Protein AF-A0A9P5V8I4-F1 (afdb_monomer)

Secondary structure (DSSP, 8-state):
---------HHHHHHT-HHHHHHHGGGS-HHHHHHHHHH-HHHHHHHHHHHHTEEEE-SHHHHHHHHH-HHHHHHHHHTGGG--EEEE-TTHHHHHHHHHHHHHHHHHGGG--

Foldseek 3Di:
DDDPPPPCPPVNVQLVDLVSVLVCLVVDDLVVLVVQCVPDPSSVVSSVLVNQQEAAAPDVVVLCVQLQDLVSLVSCVVNVVSHNYYHHDPVVVVSVVSSVVSNVVVVVVVPPD

Organism: NCBI:txid64567

Structure (mmCIF, N/CA/C/O backbone):
data_AF-A0A9P5V8I4-F1
#
_entry.id   AF-A0A9P5V8I4-F1
#
loop_
_atom_site.group_PDB
_atom_site.id
_atom_site.type_symbol
_atom_site.label_atom_id
_atom_site.label_alt_id
_atom_site.label_comp_id
_atom_site.label_asym_id
_atom_site.label_entity_id
_atom_site.label_seq_id
_atom_site.pdbx_PDB_ins_code
_atom_site.Cartn_x
_atom_site.Cartn_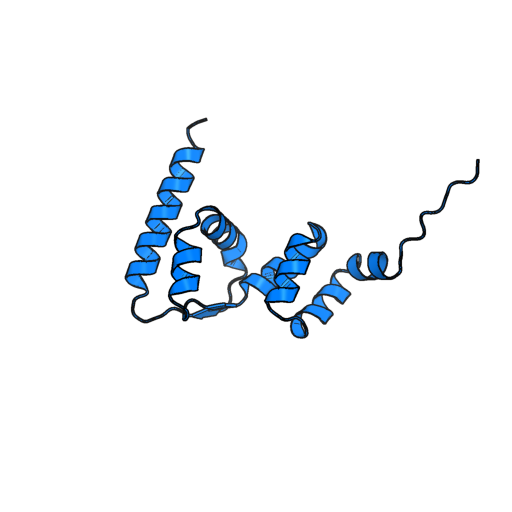y
_atom_site.Cartn_z
_atom_site.occupancy
_atom_site.B_iso_or_equiv
_atom_site.auth_seq_id
_atom_site.auth_comp_id
_atom_site.auth_asym_id
_atom_site.auth_atom_id
_atom_site.pdbx_PDB_model_num
ATOM 1 N N . ALA A 1 1 ? -20.962 19.927 38.642 1.00 43.62 1 ALA A N 1
ATOM 2 C CA . ALA A 1 1 ? -20.816 20.035 37.178 1.00 43.62 1 ALA A CA 1
ATOM 3 C C . ALA A 1 1 ? -21.116 18.666 36.584 1.00 43.62 1 ALA A C 1
ATOM 5 O O . ALA A 1 1 ? -20.492 17.713 37.040 1.00 43.62 1 ALA A O 1
ATOM 6 N N . PRO A 1 2 ? -22.101 18.516 35.686 1.00 44.03 2 PRO A N 1
ATOM 7 C CA . PRO A 1 2 ? -22.386 17.221 35.095 1.00 44.03 2 PRO A CA 1
ATOM 8 C C . PRO A 1 2 ? -21.287 16.905 34.077 1.00 44.03 2 PRO A C 1
ATOM 10 O O . PRO A 1 2 ? -21.014 17.686 33.168 1.00 44.03 2 PRO A O 1
ATOM 13 N N . THR A 1 3 ? -20.617 15.779 34.284 1.00 50.34 3 THR A N 1
ATOM 14 C CA . THR A 1 3 ? -19.679 15.166 33.350 1.00 50.34 3 THR A CA 1
ATOM 15 C C . THR A 1 3 ? -20.433 14.826 32.071 1.00 50.34 3 THR A C 1
ATOM 17 O O . THR A 1 3 ? -21.274 13.930 32.057 1.00 50.34 3 THR A O 1
ATOM 20 N N . ALA A 1 4 ? -20.159 15.571 31.000 1.00 50.28 4 ALA A N 1
ATOM 21 C CA . ALA A 1 4 ? -20.640 15.249 29.668 1.00 50.28 4 ALA A CA 1
ATOM 22 C C . ALA A 1 4 ? -20.085 13.871 29.284 1.00 50.28 4 ALA A C 1
ATOM 24 O O . ALA A 1 4 ? -18.918 13.729 28.924 1.00 50.28 4 ALA A O 1
ATOM 25 N N . THR A 1 5 ? -20.912 12.838 29.412 1.00 52.06 5 THR A N 1
ATOM 26 C CA . THR A 1 5 ? -20.678 11.542 28.790 1.00 52.06 5 THR A CA 1
ATOM 27 C C . THR A 1 5 ? -20.637 11.790 27.290 1.00 52.06 5 THR A C 1
ATOM 29 O O . THR A 1 5 ? -21.670 11.987 26.655 1.00 52.06 5 THR A O 1
ATOM 32 N N . ALA A 1 6 ? -19.430 11.864 26.727 1.00 57.81 6 ALA A N 1
ATOM 33 C CA . ALA A 1 6 ? -19.237 11.949 25.291 1.00 57.81 6 ALA A CA 1
ATOM 34 C C . ALA A 1 6 ? -19.965 10.756 24.660 1.00 57.81 6 ALA A C 1
ATOM 36 O O . ALA A 1 6 ? -19.521 9.612 24.783 1.00 57.81 6 ALA A O 1
ATOM 37 N N . MET A 1 7 ? -21.132 11.005 24.059 1.00 50.91 7 MET A N 1
ATOM 38 C CA . MET A 1 7 ? -21.852 10.001 23.290 1.00 50.91 7 MET A CA 1
ATOM 39 C C . MET A 1 7 ? -20.940 9.599 22.136 1.00 50.91 7 MET A C 1
ATOM 41 O O . MET A 1 7 ? -20.830 10.301 21.134 1.00 50.91 7 MET A O 1
ATOM 45 N N . THR A 1 8 ? -20.244 8.477 22.300 1.00 62.03 8 THR A N 1
ATOM 46 C CA . THR A 1 8 ? -19.535 7.828 21.205 1.00 62.03 8 THR A CA 1
ATOM 47 C C . THR A 1 8 ? -20.586 7.457 20.173 1.00 62.03 8 THR A C 1
ATOM 49 O O . THR A 1 8 ? -21.496 6.673 20.447 1.00 62.03 8 THR A O 1
ATOM 52 N N . THR A 1 9 ? -20.512 8.091 19.005 1.00 79.44 9 THR A N 1
ATOM 53 C CA . THR A 1 9 ? -21.434 7.828 17.902 1.00 79.44 9 THR A CA 1
ATOM 54 C C . THR A 1 9 ? -21.359 6.347 17.522 1.00 79.44 9 THR A C 1
ATOM 56 O O . THR A 1 9 ? -20.324 5.701 17.698 1.00 79.44 9 THR A O 1
ATOM 59 N N . ALA A 1 10 ? -22.451 5.776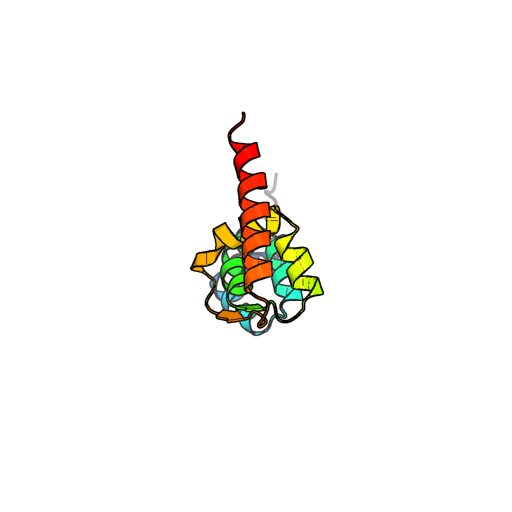 17.006 1.00 79.19 10 ALA A N 1
ATOM 60 C CA . ALA A 1 10 ? -22.475 4.366 16.603 1.00 79.19 10 ALA A CA 1
ATOM 61 C C . ALA A 1 10 ? -21.337 4.028 15.617 1.00 79.19 10 ALA A C 1
ATOM 63 O O . ALA A 1 10 ? -20.727 2.967 15.723 1.00 79.19 10 ALA A O 1
ATOM 64 N N . CYS A 1 11 ? -20.979 4.973 14.741 1.00 78.94 11 CYS A N 1
ATOM 65 C CA . CYS A 1 11 ? -19.833 4.860 13.841 1.00 78.94 11 CYS A CA 1
ATOM 66 C C . CYS A 1 11 ? -18.502 4.733 14.596 1.00 78.94 11 CYS A C 1
ATOM 68 O O . CYS A 1 11 ? -17.689 3.877 14.262 1.00 78.94 11 CYS A O 1
ATOM 70 N N . ALA A 1 12 ? -18.286 5.533 15.646 1.00 80.38 12 ALA A N 1
ATOM 71 C CA . ALA A 1 12 ? -17.077 5.439 16.462 1.00 80.38 12 ALA A CA 1
ATOM 72 C C . ALA A 1 12 ? -16.960 4.068 17.149 1.00 80.38 12 ALA A C 1
ATOM 74 O O . ALA A 1 12 ? -15.869 3.511 17.225 1.00 80.38 12 ALA A O 1
ATOM 75 N N . ARG A 1 13 ? -18.086 3.488 17.592 1.00 83.06 13 ARG A N 1
ATOM 76 C CA . ARG A 1 13 ? -18.108 2.120 18.134 1.00 83.06 13 ARG A CA 1
ATOM 77 C C . ARG A 1 13 ? -17.854 1.057 17.065 1.00 83.06 13 ARG A C 1
ATOM 79 O O . ARG A 1 13 ? -17.117 0.116 17.334 1.00 83.06 13 ARG A O 1
ATOM 86 N N . PHE A 1 14 ? -18.409 1.211 15.864 1.00 83.25 14 PHE A N 1
ATOM 87 C CA . PHE A 1 14 ? -18.167 0.286 14.754 1.00 83.25 14 PHE A CA 1
ATOM 88 C C . PHE A 1 14 ? -16.673 0.196 14.413 1.00 83.25 14 PHE A C 1
ATOM 90 O O . PHE A 1 14 ? -16.108 -0.891 14.423 1.00 83.25 14 PHE A O 1
ATOM 97 N N . PHE A 1 15 ? -16.008 1.339 14.216 1.00 82.69 15 PHE A N 1
ATOM 98 C CA . PHE A 1 15 ? -14.576 1.378 13.892 1.00 82.69 15 PHE A CA 1
ATOM 99 C C . PHE A 1 15 ? -13.655 1.048 15.074 1.00 82.69 15 PHE A C 1
ATOM 101 O O . PHE A 1 15 ? -12.462 0.841 14.874 1.00 82.69 15 PHE A O 1
ATOM 108 N N . SER A 1 16 ? -14.191 0.980 16.297 1.00 83.25 16 SER A N 1
ATOM 109 C CA . SER A 1 16 ? -13.442 0.499 17.464 1.00 83.25 16 SER A CA 1
ATOM 110 C C . SER A 1 16 ? -13.342 -1.029 17.539 1.00 83.25 16 SER A C 1
ATOM 112 O O . SER A 1 16 ? -12.538 -1.537 18.314 1.00 83.25 16 SER A O 1
ATOM 114 N N . LEU A 1 17 ? -14.141 -1.753 16.744 1.00 87.44 17 LEU A N 1
ATOM 115 C CA . LEU A 1 17 ? -14.159 -3.213 16.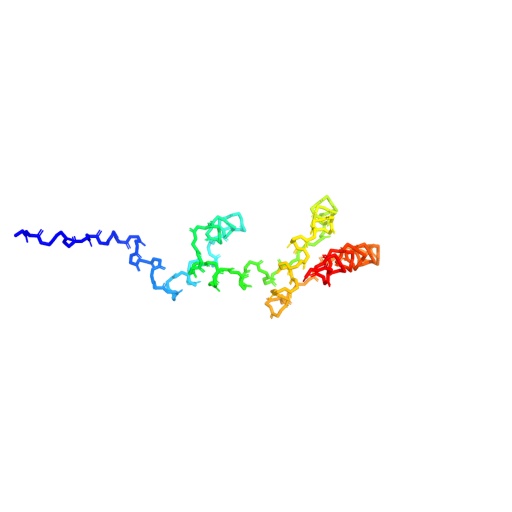695 1.00 87.44 17 LEU A CA 1
ATOM 116 C C . LEU A 1 17 ? -13.438 -3.700 15.427 1.00 87.44 17 LEU A C 1
ATOM 118 O O . LEU A 1 17 ? -14.025 -3.656 14.340 1.00 87.44 17 LEU A O 1
ATOM 122 N N . PRO A 1 18 ? -12.176 -4.154 15.528 1.00 81.44 18 PRO A N 1
ATOM 123 C CA . PRO A 1 18 ? -11.379 -4.536 14.366 1.00 81.44 18 PRO A CA 1
ATOM 124 C C . PRO A 1 18 ? -12.010 -5.673 13.557 1.00 81.44 18 PRO A C 1
ATOM 126 O O . PRO A 1 18 ? -11.916 -5.673 12.333 1.00 81.44 18 PRO A O 1
ATOM 129 N N . GLU A 1 19 ? -12.715 -6.599 14.203 1.00 86.44 19 GLU A N 1
ATOM 130 C CA . GLU A 1 19 ? -13.367 -7.739 13.554 1.00 86.44 19 GLU A CA 1
ATOM 131 C C . GLU A 1 19 ? -14.466 -7.290 12.586 1.00 86.44 19 GLU A C 1
ATOM 133 O O . GLU A 1 19 ? -14.589 -7.822 11.482 1.00 86.44 19 GLU A O 1
ATOM 138 N N . LEU A 1 20 ? -15.241 -6.268 12.963 1.00 86.62 20 LEU A N 1
ATOM 139 C CA . LEU A 1 20 ? -16.272 -5.704 12.090 1.00 86.62 20 LEU A CA 1
ATOM 140 C C . LEU A 1 20 ? -15.658 -4.989 10.888 1.00 86.62 20 LEU A C 1
ATOM 142 O O . LEU A 1 20 ? -16.175 -5.104 9.777 1.00 86.62 20 LEU A O 1
ATOM 146 N N . VAL A 1 21 ? -14.544 -4.287 11.103 1.00 85.69 21 VAL A N 1
ATOM 147 C CA . VAL A 1 21 ? -13.798 -3.642 10.019 1.00 85.69 21 VAL A CA 1
ATOM 148 C C . VAL A 1 21 ? -13.273 -4.696 9.048 1.00 85.69 21 VAL A C 1
ATOM 150 O O . VAL A 1 21 ? -13.475 -4.540 7.848 1.00 85.69 21 VAL A O 1
ATOM 153 N N . VAL A 1 22 ? -12.700 -5.798 9.547 1.00 86.50 22 VAL A N 1
ATOM 154 C CA . VAL A 1 22 ? -12.208 -6.917 8.723 1.00 86.50 22 VAL A CA 1
ATOM 155 C C . VAL A 1 22 ? -13.314 -7.511 7.852 1.00 86.50 22 VAL A C 1
ATOM 157 O O . VAL A 1 22 ? -13.094 -7.743 6.665 1.00 86.50 22 VAL A O 1
ATOM 160 N N . HIS A 1 23 ? -14.518 -7.703 8.396 1.00 89.31 23 HIS A N 1
ATOM 161 C CA . HIS A 1 23 ? -15.659 -8.200 7.620 1.00 89.31 23 HIS A CA 1
ATOM 162 C C . HIS A 1 23 ? -16.117 -7.249 6.509 1.00 89.31 23 HIS A C 1
ATOM 164 O O . HIS A 1 23 ? -16.746 -7.696 5.551 1.00 89.31 23 HIS A O 1
ATOM 170 N N . LEU A 1 24 ? -15.805 -5.959 6.621 1.00 89.56 24 LEU A N 1
ATOM 171 C CA . LEU A 1 24 ? -16.164 -4.952 5.631 1.00 89.56 24 LEU A CA 1
ATOM 172 C C . LEU A 1 24 ? -15.142 -4.879 4.481 1.00 89.56 24 LEU A C 1
ATOM 174 O O . LEU A 1 24 ? -15.518 -4.523 3.367 1.00 89.56 24 LEU A O 1
ATOM 178 N N . LEU A 1 25 ? -13.885 -5.281 4.714 1.00 87.62 25 LEU A N 1
ATOM 179 C CA . LEU A 1 25 ? -12.787 -5.174 3.739 1.00 87.62 25 LEU A CA 1
ATOM 180 C C . LEU A 1 25 ? -13.071 -5.818 2.368 1.00 87.62 25 LEU A C 1
ATOM 182 O O . LEU A 1 25 ? -12.759 -5.174 1.369 1.00 87.62 25 LEU A O 1
ATOM 186 N N . PRO A 1 26 ? -13.688 -7.015 2.260 1.00 87.88 26 PRO A N 1
ATOM 187 C CA . PRO A 1 26 ? -13.962 -7.636 0.959 1.00 87.88 26 PRO A CA 1
ATOM 188 C C . PRO A 1 26 ? -14.947 -6.852 0.083 1.00 87.88 26 PRO A C 1
ATOM 190 O O . PRO A 1 26 ? -15.019 -7.085 -1.120 1.00 87.88 26 PRO A O 1
ATOM 193 N N . PHE A 1 27 ? -15.730 -5.953 0.684 1.00 90.06 27 PHE A N 1
ATOM 194 C CA . PHE A 1 27 ? -16.735 -5.149 -0.010 1.00 90.06 27 PHE A CA 1
ATOM 195 C C . PHE A 1 27 ? -16.217 -3.764 -0.406 1.00 90.06 27 PHE A C 1
ATOM 197 O O . PHE A 1 27 ? -16.940 -3.005 -1.050 1.00 90.06 27 PHE A O 1
ATOM 204 N N . LEU A 1 28 ? -14.991 -3.419 -0.012 1.00 88.81 28 LEU A N 1
ATOM 205 C CA . LEU A 1 28 ? -14.393 -2.126 -0.301 1.00 88.81 28 LEU A CA 1
ATOM 206 C C . LEU A 1 28 ? -13.604 -2.160 -1.599 1.00 88.81 28 LEU A C 1
ATOM 208 O O . LEU A 1 28 ? -12.868 -3.106 -1.887 1.00 88.81 28 LEU A O 1
ATOM 212 N N . SER A 1 29 ? -13.696 -1.069 -2.355 1.00 88.69 29 SER A N 1
ATOM 213 C CA . SER A 1 29 ? -12.754 -0.851 -3.441 1.00 88.69 29 SER A CA 1
ATOM 214 C C . SER A 1 29 ? -11.361 -0.549 -2.881 1.00 88.69 29 SER A C 1
ATOM 216 O O . SER A 1 29 ? -11.201 -0.114 -1.736 1.00 88.69 29 SER A O 1
ATOM 218 N N . LYS A 1 30 ? -10.333 -0.705 -3.721 1.00 84.38 30 LYS A N 1
ATOM 219 C CA . LYS A 1 30 ? -8.981 -0.242 -3.389 1.00 84.38 30 LYS A CA 1
ATOM 220 C C . LYS A 1 30 ? -8.993 1.243 -2.973 1.00 84.38 30 LYS A C 1
ATOM 222 O O . LYS A 1 30 ? -8.423 1.617 -1.953 1.00 84.38 30 LYS A O 1
ATOM 227 N N . HIS A 1 31 ? -9.705 2.089 -3.705 1.00 85.88 31 HIS A N 1
ATOM 228 C CA . HIS A 1 31 ? -9.784 3.504 -3.363 1.00 85.88 31 HIS A CA 1
ATOM 229 C C . HIS A 1 31 ? -10.353 3.732 -1.948 1.00 85.88 31 HIS A C 1
ATOM 231 O O . HIS A 1 31 ? -9.780 4.496 -1.175 1.00 85.88 31 HIS A O 1
ATOM 237 N N . ASP A 1 32 ? -11.413 3.018 -1.566 1.00 88.94 32 ASP A N 1
ATOM 238 C CA . ASP A 1 32 ? -12.021 3.160 -0.235 1.00 88.94 32 ASP A CA 1
ATOM 239 C C . ASP A 1 32 ? -11.107 2.642 0.885 1.00 88.94 32 ASP A C 1
ATOM 241 O O . ASP A 1 32 ? -11.008 3.263 1.945 1.00 88.94 32 ASP A O 1
ATOM 245 N N . LEU A 1 33 ? -10.384 1.543 0.640 1.00 88.25 33 LEU A N 1
ATOM 246 C CA . LEU A 1 33 ? -9.361 1.034 1.561 1.00 88.25 33 LEU A CA 1
ATOM 247 C C . LEU A 1 33 ? -8.256 2.064 1.804 1.00 88.25 33 LEU A C 1
ATOM 249 O O . LEU A 1 33 ? -7.830 2.246 2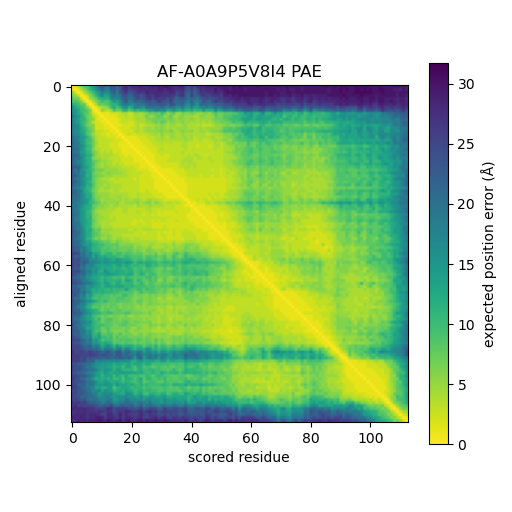.944 1.00 88.25 33 LEU A O 1
ATOM 253 N N . LEU A 1 34 ? -7.823 2.768 0.756 1.00 87.31 34 LEU A N 1
ATOM 254 C CA . LEU A 1 34 ? -6.828 3.830 0.874 1.00 87.31 34 LEU A CA 1
ATOM 255 C C . LEU A 1 34 ? -7.341 5.002 1.721 1.00 87.31 34 LEU A C 1
ATOM 257 O O . LEU A 1 34 ? -6.612 5.503 2.575 1.00 87.31 34 LEU A O 1
ATOM 261 N N . HIS A 1 35 ? -8.608 5.395 1.577 1.00 89.31 35 HIS A N 1
ATOM 262 C CA . HIS A 1 35 ? -9.201 6.409 2.461 1.00 89.31 35 HIS A CA 1
ATOM 263 C C . HIS A 1 35 ? -9.248 5.948 3.921 1.00 89.31 35 HIS A C 1
ATOM 265 O O . HIS A 1 35 ? -8.891 6.711 4.823 1.00 89.31 35 HIS A O 1
ATOM 271 N N . LEU A 1 36 ? -9.610 4.689 4.178 1.00 87.62 36 LEU A N 1
ATOM 272 C CA . LEU A 1 36 ? -9.631 4.143 5.541 1.00 87.62 36 LEU A CA 1
ATOM 273 C C . LEU A 1 36 ? -8.236 4.066 6.168 1.00 87.62 36 LEU A C 1
ATOM 275 O O . LEU A 1 36 ? -8.078 4.416 7.340 1.00 87.62 36 LEU A O 1
ATOM 279 N N . LEU A 1 37 ? -7.223 3.686 5.385 1.00 87.25 37 LEU A N 1
ATOM 280 C CA . LEU A 1 37 ? -5.816 3.704 5.794 1.00 87.25 37 LEU A CA 1
ATOM 281 C C . LEU A 1 37 ? -5.366 5.085 6.282 1.00 87.25 37 LEU A C 1
ATOM 283 O O . LEU A 1 37 ? -4.599 5.182 7.240 1.00 87.25 37 LEU A O 1
ATOM 287 N N . LEU A 1 38 ? -5.842 6.143 5.623 1.00 86.88 38 LEU A N 1
ATOM 288 C CA . LEU A 1 38 ? -5.486 7.529 5.922 1.00 86.88 38 LEU A CA 1
ATOM 289 C C . LEU A 1 38 ? -6.332 8.146 7.047 1.00 86.88 38 LEU A C 1
ATOM 291 O O . LEU A 1 38 ? -5.990 9.213 7.550 1.00 86.88 38 LEU A O 1
ATOM 295 N N . THR A 1 39 ? -7.416 7.488 7.468 1.00 87.44 39 THR A N 1
ATOM 296 C CA . THR A 1 39 ? -8.366 8.056 8.437 1.00 87.44 39 THR A CA 1
ATOM 297 C C . THR A 1 39 ? -7.842 8.010 9.878 1.00 87.44 39 THR A C 1
ATOM 299 O O . THR A 1 39 ? -7.984 8.981 10.619 1.00 87.44 39 THR A O 1
ATOM 302 N N . ASN A 1 40 ? -7.273 6.880 10.319 1.00 84.75 40 ASN A N 1
ATOM 303 C CA . ASN A 1 40 ? -6.760 6.708 11.687 1.00 84.75 40 ASN A CA 1
ATOM 304 C C . ASN A 1 40 ? -5.718 5.575 11.753 1.00 84.75 40 ASN A C 1
ATOM 306 O O . ASN A 1 40 ? -5.864 4.560 11.077 1.00 84.75 40 ASN A O 1
ATOM 310 N N . HIS A 1 41 ? -4.720 5.702 12.634 1.00 85.06 41 HIS A N 1
ATOM 311 C CA . HIS A 1 41 ? -3.724 4.671 12.951 1.00 85.06 41 HIS A CA 1
ATOM 312 C C . HIS A 1 41 ? -4.309 3.282 13.258 1.00 85.06 41 HIS A C 1
ATOM 314 O O . HIS A 1 41 ? -3.741 2.283 12.821 1.00 85.06 41 HIS A O 1
ATOM 320 N N . ALA A 1 42 ? -5.436 3.196 13.972 1.00 85.56 42 ALA A N 1
ATOM 321 C CA . ALA A 1 42 ? -6.063 1.907 14.284 1.00 85.56 42 ALA A CA 1
ATOM 322 C C . ALA A 1 42 ? -6.583 1.205 13.017 1.00 85.56 42 ALA A C 1
ATOM 324 O O . ALA A 1 42 ? -6.324 0.024 12.802 1.00 85.56 42 ALA A O 1
ATOM 325 N N . LEU A 1 43 ? -7.251 1.958 12.138 1.00 87.06 43 LEU A N 1
ATOM 326 C CA . LEU A 1 43 ? -7.719 1.447 10.849 1.00 87.06 43 LEU A CA 1
ATOM 327 C C . LEU A 1 43 ? -6.553 1.146 9.915 1.00 87.06 43 LEU A C 1
ATOM 329 O O . LEU A 1 43 ? -6.606 0.154 9.193 1.00 87.06 43 LEU A O 1
ATOM 333 N N . LYS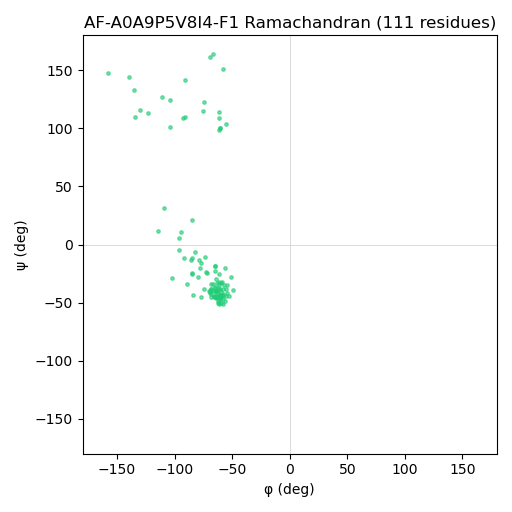 A 1 44 ? -5.474 1.935 9.989 1.00 88.00 44 LYS A N 1
ATOM 334 C CA . LYS A 1 44 ? -4.241 1.673 9.250 1.00 88.00 44 LYS A CA 1
ATOM 335 C C . LYS A 1 44 ? -3.689 0.282 9.556 1.00 88.00 44 LYS A C 1
ATOM 337 O O . LYS A 1 44 ? -3.403 -0.461 8.627 1.00 88.00 44 LYS A O 1
ATOM 342 N N . ALA A 1 45 ? -3.590 -0.089 10.833 1.00 87.44 45 ALA A N 1
ATOM 343 C CA . ALA A 1 45 ? -3.066 -1.395 11.242 1.00 87.44 45 ALA A CA 1
ATOM 344 C C . ALA A 1 45 ? -3.903 -2.578 10.716 1.00 87.44 45 ALA A C 1
ATOM 346 O O . ALA A 1 45 ? -3.353 -3.633 10.417 1.00 87.44 45 ALA A O 1
ATOM 347 N N . ILE A 1 46 ? -5.218 -2.394 10.573 1.00 88.75 46 ILE A N 1
ATOM 348 C CA . ILE A 1 46 ? -6.145 -3.433 10.097 1.00 88.75 46 ILE A CA 1
ATOM 349 C C . ILE A 1 46 ? -6.175 -3.492 8.564 1.00 88.75 46 ILE A C 1
ATOM 351 O O . ILE A 1 46 ? -6.173 -4.570 7.977 1.00 88.75 46 ILE A O 1
ATOM 355 N N . CYS A 1 47 ? -6.216 -2.331 7.907 1.00 89.62 47 CYS A N 1
ATOM 356 C CA . CYS A 1 47 ? -6.410 -2.234 6.462 1.00 89.62 47 CYS A CA 1
ATOM 357 C C . CYS A 1 47 ? -5.098 -2.383 5.680 1.00 89.62 47 CYS A C 1
ATOM 359 O O . CYS A 1 47 ? -5.144 -2.786 4.520 1.00 89.62 47 CYS A O 1
ATOM 361 N N . ALA A 1 48 ? -3.936 -2.081 6.277 1.00 88.50 48 ALA A N 1
ATOM 362 C CA . ALA A 1 48 ? -2.647 -2.132 5.578 1.00 88.50 48 ALA A CA 1
ATOM 363 C C . ALA A 1 48 ? -2.310 -3.528 5.050 1.00 88.50 48 ALA A C 1
ATOM 365 O O . ALA A 1 48 ? -2.018 -3.624 3.858 1.00 88.50 48 ALA A O 1
ATOM 366 N N . PRO A 1 49 ? -2.437 -4.616 5.831 1.00 88.06 49 PRO A N 1
ATOM 367 C CA . PRO A 1 49 ? -2.153 -5.948 5.308 1.00 88.06 49 PRO A CA 1
ATOM 368 C C . PRO A 1 49 ? -3.017 -6.309 4.095 1.00 88.06 49 PRO A C 1
ATOM 370 O O . PRO A 1 49 ? -2.531 -6.894 3.133 1.00 88.06 49 PRO A O 1
ATOM 373 N N . VAL A 1 50 ? -4.292 -5.910 4.111 1.00 87.81 50 VAL A N 1
ATOM 374 C CA . VAL A 1 50 ? -5.230 -6.197 3.017 1.00 87.81 50 VAL A CA 1
ATOM 375 C C . VAL A 1 50 ? -4.957 -5.329 1.792 1.00 87.81 50 VAL A C 1
ATOM 377 O O . VAL A 1 50 ? -5.004 -5.821 0.668 1.00 87.81 50 VAL A O 1
ATOM 380 N N . TRP A 1 51 ? -4.597 -4.061 1.990 1.00 88.56 51 TRP A N 1
ATOM 381 C CA . TRP 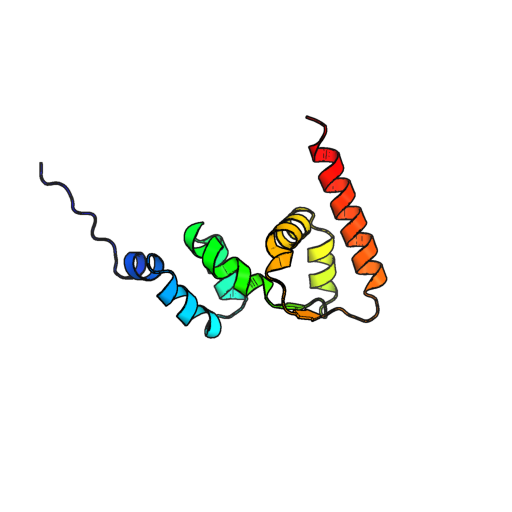A 1 51 ? -4.161 -3.176 0.911 1.00 88.56 51 TRP A CA 1
ATOM 382 C C . TRP A 1 51 ? -2.952 -3.734 0.155 1.00 88.56 51 TRP A C 1
ATOM 384 O O . TRP A 1 51 ? -2.931 -3.741 -1.076 1.00 88.56 51 TRP A O 1
ATOM 394 N N . TRP A 1 52 ? -1.970 -4.242 0.902 1.00 89.44 52 TRP A N 1
ATOM 395 C CA . TRP A 1 52 ? -0.729 -4.788 0.360 1.00 89.44 52 TRP A CA 1
ATOM 396 C C . TRP A 1 52 ? -0.844 -6.241 -0.117 1.00 89.44 52 TRP A C 1
ATOM 398 O O . TRP A 1 52 ? 0.086 -6.737 -0.746 1.00 89.44 52 TRP A O 1
ATOM 408 N N . GLN A 1 53 ? -1.977 -6.918 0.102 1.00 89.81 53 GLN A N 1
ATOM 409 C CA . GLN A 1 53 ? -2.166 -8.330 -0.253 1.00 89.81 53 GLN A CA 1
ATOM 410 C C . GLN A 1 53 ? -1.926 -8.614 -1.744 1.00 89.81 53 GLN A C 1
ATOM 412 O O . GLN A 1 53 ? -1.414 -9.679 -2.109 1.00 89.81 53 GLN A O 1
ATOM 417 N N . SER A 1 54 ? -2.292 -7.664 -2.607 1.00 85.69 54 SER A N 1
ATOM 418 C CA . SER A 1 54 ? -2.115 -7.773 -4.051 1.00 85.69 54 SER A CA 1
ATOM 419 C C . SER A 1 54 ? -1.547 -6.491 -4.642 1.00 85.69 54 SER A C 1
ATOM 421 O O . SER A 1 54 ? -2.234 -5.461 -4.726 1.00 85.69 54 SER A O 1
ATOM 423 N N . VAL A 1 55 ? -0.290 -6.583 -5.075 1.00 85.50 55 VAL A N 1
ATOM 424 C CA . VAL A 1 55 ? 0.426 -5.515 -5.771 1.00 85.50 55 VAL A CA 1
ATOM 425 C C . VAL A 1 55 ? 0.481 -5.849 -7.254 1.00 85.50 55 VAL A C 1
ATOM 427 O O . VAL A 1 55 ? 0.923 -6.926 -7.656 1.00 85.50 55 VAL A O 1
ATOM 430 N N . ASP A 1 56 ? -0.017 -4.914 -8.054 1.00 84.75 56 ASP A N 1
ATOM 431 C CA . ASP A 1 56 ? -0.165 -5.061 -9.492 1.00 84.75 56 ASP A CA 1
ATOM 432 C C . ASP A 1 56 ? 0.586 -3.931 -10.199 1.00 84.75 56 ASP A C 1
ATOM 434 O O . ASP A 1 56 ? 0.226 -2.758 -10.078 1.00 84.75 56 ASP A O 1
ATOM 438 N N . PHE A 1 57 ? 1.642 -4.311 -10.914 1.00 82.81 57 PHE A N 1
ATOM 439 C CA . PHE A 1 57 ? 2.477 -3.456 -11.751 1.00 82.81 57 PHE A CA 1
ATOM 440 C C . PHE A 1 57 ? 2.271 -3.738 -13.244 1.00 82.81 57 PHE A C 1
ATOM 442 O O . PHE A 1 57 ? 3.195 -3.614 -14.043 1.00 82.81 57 PHE A O 1
ATOM 449 N N . THR A 1 58 ? 1.060 -4.139 -13.639 1.00 82.44 58 THR A N 1
ATOM 450 C CA . THR A 1 58 ? 0.677 -4.222 -15.059 1.00 82.44 58 THR A CA 1
ATOM 451 C C . THR A 1 58 ? 0.472 -2.853 -15.700 1.00 82.44 58 THR A C 1
ATOM 453 O O . THR A 1 58 ? 0.600 -2.715 -16.910 1.00 82.44 58 THR A O 1
ATOM 456 N N . ASN A 1 59 ? 0.176 -1.818 -14.909 1.00 81.81 59 ASN A N 1
ATOM 457 C CA . ASN A 1 59 ? 0.102 -0.449 -15.407 1.00 81.81 59 ASN A CA 1
ATOM 458 C C . ASN A 1 59 ? 1.468 0.241 -15.278 1.00 81.81 59 ASN A C 1
ATOM 460 O O . ASN A 1 59 ? 1.904 0.573 -14.171 1.00 81.81 59 ASN A O 1
ATOM 464 N N . GLU A 1 60 ? 2.123 0.484 -16.413 1.00 79.25 60 GLU A N 1
ATOM 465 C CA . GLU A 1 60 ? 3.444 1.114 -16.489 1.00 79.25 60 GLU A CA 1
ATOM 466 C C . GLU A 1 60 ? 3.498 2.477 -15.780 1.00 79.25 60 GLU A C 1
ATOM 468 O O . GLU A 1 60 ? 4.423 2.712 -15.001 1.00 79.25 60 GLU A O 1
ATOM 473 N N . SER A 1 61 ? 2.498 3.351 -15.958 1.00 80.25 61 SER A N 1
ATOM 474 C CA . SER A 1 61 ? 2.531 4.690 -15.347 1.00 80.25 61 SER A CA 1
ATOM 475 C C . SER A 1 61 ? 2.484 4.613 -13.821 1.00 80.25 61 SER A C 1
ATOM 477 O O . SER A 1 61 ? 3.281 5.246 -13.135 1.00 80.25 61 SER A O 1
ATOM 479 N N . THR A 1 62 ? 1.602 3.768 -13.280 1.00 77.50 62 THR A N 1
ATOM 480 C CA . THR A 1 62 ? 1.476 3.561 -11.830 1.00 77.50 62 THR A CA 1
ATOM 481 C C . THR A 1 62 ? 2.723 2.903 -11.243 1.00 77.50 62 THR A C 1
ATOM 483 O O . THR A 1 62 ? 3.116 3.216 -10.122 1.00 77.50 62 THR A O 1
ATOM 486 N N . SER A 1 63 ? 3.371 2.020 -12.003 1.00 80.69 63 SER A N 1
ATOM 487 C CA . SER A 1 63 ? 4.599 1.338 -11.585 1.00 80.69 63 SER A CA 1
ATOM 488 C C . SER A 1 63 ? 5.782 2.303 -11.503 1.00 80.69 63 SER A C 1
ATOM 490 O O . SER A 1 63 ? 6.541 2.271 -10.536 1.00 80.69 63 SER A O 1
ATOM 492 N N . ILE A 1 64 ? 5.919 3.210 -12.477 1.00 81.88 64 ILE A N 1
ATOM 493 C CA . ILE A 1 64 ? 6.960 4.249 -12.472 1.00 81.88 64 ILE A CA 1
ATOM 494 C C . ILE A 1 64 ? 6.755 5.214 -11.299 1.00 81.88 64 ILE A C 1
ATOM 496 O O . ILE A 1 64 ? 7.711 5.500 -10.573 1.00 81.88 64 ILE A O 1
ATOM 500 N N . ASP A 1 65 ? 5.523 5.667 -11.061 1.00 82.50 65 ASP A N 1
ATOM 501 C CA . ASP A 1 65 ? 5.198 6.543 -9.926 1.00 82.50 65 ASP A CA 1
ATOM 502 C C . ASP A 1 65 ? 5.495 5.860 -8.582 1.00 82.50 65 ASP A C 1
ATOM 504 O O . ASP A 1 65 ? 6.039 6.472 -7.662 1.00 82.50 65 ASP A O 1
ATOM 508 N N . PHE A 1 66 ? 5.205 4.561 -8.477 1.00 81.56 66 PHE A N 1
ATOM 509 C CA . PHE A 1 66 ? 5.498 3.769 -7.286 1.00 81.56 66 PHE A CA 1
ATOM 510 C C . PHE A 1 66 ? 7.005 3.663 -7.011 1.00 81.56 66 PHE A C 1
ATOM 512 O O . PHE A 1 66 ? 7.445 3.836 -5.876 1.00 81.56 66 PHE A O 1
ATOM 519 N N . ILE A 1 67 ? 7.795 3.378 -8.047 1.00 82.94 67 ILE A N 1
ATOM 520 C CA . ILE A 1 67 ? 9.235 3.093 -7.949 1.00 82.94 67 ILE A CA 1
ATOM 521 C C . ILE A 1 67 ? 10.076 4.368 -7.816 1.00 82.94 67 ILE A C 1
ATOM 523 O O . ILE A 1 67 ? 11.165 4.350 -7.240 1.00 82.94 67 ILE A O 1
ATOM 527 N N . SER A 1 68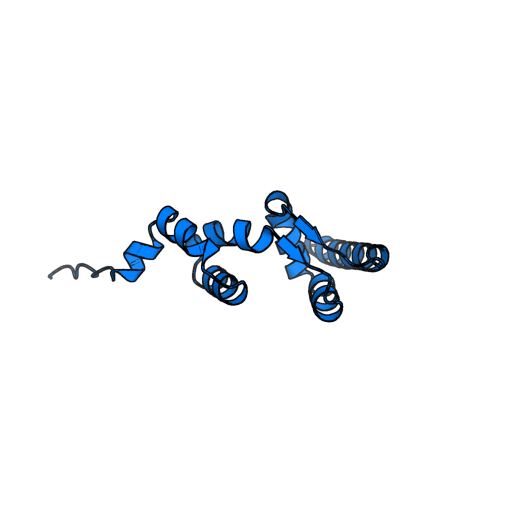 ? 9.583 5.484 -8.344 1.00 82.38 68 SER A N 1
ATOM 528 C CA . SER A 1 68 ? 10.253 6.782 -8.246 1.00 82.38 68 SER A CA 1
ATOM 529 C C . SER A 1 68 ? 10.067 7.455 -6.885 1.00 82.38 68 SER A C 1
ATOM 531 O O . SER A 1 68 ? 10.873 8.310 -6.524 1.00 82.38 68 SER A O 1
ATOM 533 N N . ALA A 1 69 ? 9.049 7.064 -6.111 1.00 85.12 69 ALA A N 1
ATOM 534 C CA . ALA A 1 69 ? 8.749 7.627 -4.801 1.00 85.12 69 ALA A CA 1
ATOM 535 C C . ALA A 1 69 ? 9.419 6.818 -3.664 1.00 85.12 69 ALA A C 1
ATOM 537 O O . ALA A 1 69 ? 8.947 5.728 -3.325 1.00 85.12 69 ALA A O 1
ATOM 538 N N . PRO A 1 70 ? 10.456 7.352 -2.983 1.00 83.12 70 PRO A N 1
ATOM 539 C CA . PRO A 1 70 ? 11.173 6.610 -1.943 1.00 83.12 70 PRO A CA 1
ATOM 540 C C . PRO A 1 70 ? 10.284 6.187 -0.771 1.00 83.12 70 PRO A C 1
ATOM 542 O O . PRO A 1 70 ? 10.394 5.076 -0.263 1.00 83.12 70 PRO A O 1
ATOM 545 N N . GLN A 1 71 ? 9.345 7.050 -0.374 1.00 83.81 71 GLN A N 1
ATOM 546 C CA . GLN A 1 71 ? 8.412 6.761 0.719 1.00 83.81 71 GLN A CA 1
ATOM 547 C C . GLN A 1 71 ? 7.508 5.566 0.409 1.00 83.81 71 GLN A C 1
ATOM 549 O O . GLN A 1 71 ? 7.162 4.800 1.306 1.00 83.81 71 GLN A O 1
ATOM 554 N N . THR A 1 72 ? 7.151 5.386 -0.861 1.00 83.00 72 THR A N 1
ATOM 555 C CA . THR A 1 72 ? 6.337 4.261 -1.315 1.00 83.00 72 THR A CA 1
ATOM 556 C C . THR A 1 72 ? 7.121 2.956 -1.241 1.00 83.00 72 THR A C 1
ATOM 558 O O . THR A 1 72 ? 6.582 1.950 -0.788 1.00 83.00 72 THR A O 1
ATOM 561 N N . LEU A 1 73 ? 8.407 2.982 -1.607 1.00 84.12 73 LEU A N 1
ATOM 562 C CA . LEU A 1 73 ? 9.303 1.830 -1.489 1.00 84.12 73 LEU A CA 1
ATOM 563 C C . LEU A 1 73 ? 9.570 1.444 -0.031 1.00 84.12 73 LEU A C 1
ATOM 565 O O . LEU A 1 73 ? 9.555 0.258 0.289 1.00 84.12 73 LEU A O 1
ATOM 569 N N . ILE A 1 74 ? 9.751 2.426 0.857 1.00 84.75 74 ILE A N 1
ATOM 570 C CA . ILE A 1 74 ? 9.885 2.184 2.301 1.00 84.75 74 ILE A CA 1
ATOM 571 C C . ILE A 1 74 ? 8.597 1.553 2.844 1.00 84.75 74 ILE A C 1
ATOM 573 O O . ILE A 1 74 ? 8.642 0.490 3.457 1.00 84.75 74 ILE A O 1
ATOM 577 N N . ALA A 1 75 ? 7.434 2.140 2.541 1.00 83.81 75 ALA A N 1
ATOM 578 C CA . ALA A 1 75 ? 6.147 1.603 2.978 1.00 83.81 75 ALA A CA 1
ATOM 579 C C . ALA A 1 75 ? 5.875 0.194 2.421 1.00 83.81 75 ALA A C 1
ATOM 581 O O . ALA A 1 75 ? 5.283 -0.637 3.111 1.00 83.81 75 ALA A O 1
ATOM 582 N N . PHE A 1 76 ? 6.313 -0.086 1.194 1.00 85.88 76 PHE A N 1
ATOM 583 C CA . PHE A 1 76 ? 6.260 -1.419 0.605 1.00 85.88 76 PHE A CA 1
ATOM 584 C C . PHE A 1 76 ? 7.171 -2.402 1.345 1.00 85.88 76 PHE A C 1
ATOM 586 O O . PHE A 1 76 ? 6.727 -3.498 1.679 1.00 85.88 76 PHE A O 1
ATOM 593 N N . GLY A 1 77 ? 8.405 -1.999 1.663 1.00 85.00 77 GLY A N 1
ATOM 594 C CA . GLY A 1 77 ? 9.344 -2.783 2.467 1.00 85.00 77 GLY A CA 1
ATOM 595 C C . GLY A 1 77 ? 8.786 -3.135 3.847 1.00 85.00 77 GLY A C 1
ATOM 596 O O . GLY A 1 77 ? 8.785 -4.307 4.224 1.00 85.00 77 GLY A O 1
ATOM 597 N N . ASP A 1 78 ? 8.204 -2.159 4.549 1.00 86.38 78 ASP A N 1
ATOM 598 C CA . ASP A 1 78 ? 7.585 -2.346 5.871 1.00 86.38 78 ASP A CA 1
ATOM 599 C C . ASP A 1 78 ? 6.406 -3.334 5.854 1.00 86.38 78 ASP A C 1
ATOM 601 O O . ASP A 1 78 ? 6.075 -3.939 6.875 1.00 86.38 78 ASP A O 1
ATOM 605 N N . ASN A 1 79 ? 5.754 -3.503 4.699 1.00 87.31 79 ASN A N 1
ATOM 606 C CA . ASN A 1 79 ? 4.562 -4.339 4.541 1.00 87.31 79 ASN A CA 1
ATOM 607 C C . ASN A 1 79 ? 4.791 -5.556 3.634 1.00 87.31 79 ASN A C 1
ATOM 609 O O . ASN A 1 79 ? 3.829 -6.242 3.283 1.00 87.31 79 ASN A O 1
ATOM 613 N N . ILE A 1 80 ? 6.043 -5.873 3.287 1.00 86.94 80 ILE A N 1
ATOM 614 C CA . ILE A 1 80 ? 6.368 -6.952 2.343 1.00 86.94 80 ILE A CA 1
ATOM 615 C C . ILE A 1 80 ? 5.836 -8.314 2.808 1.00 86.94 80 ILE A C 1
ATOM 617 O O . ILE A 1 80 ? 5.408 -9.130 1.998 1.00 86.94 80 ILE A O 1
ATOM 621 N N . SER A 1 81 ? 5.780 -8.535 4.125 1.00 89.12 81 SER A N 1
ATOM 622 C CA . SER A 1 81 ? 5.240 -9.749 4.750 1.00 89.12 81 SER A CA 1
ATOM 623 C C . SER A 1 81 ? 3.740 -9.951 4.514 1.00 89.12 81 SER A C 1
ATOM 625 O O . SER A 1 81 ? 3.240 -11.062 4.678 1.00 89.12 81 SER A O 1
ATOM 627 N N . SER A 1 82 ? 3.021 -8.893 4.130 1.00 88.25 82 SER A N 1
ATOM 628 C CA . SER A 1 82 ? 1.591 -8.935 3.816 1.00 88.25 82 SER A CA 1
ATOM 629 C C . SER A 1 82 ? 1.311 -9.186 2.332 1.00 88.25 82 SER A C 1
ATOM 631 O O . SER A 1 82 ? 0.170 -9.473 1.973 1.00 88.25 82 SER A O 1
ATOM 633 N N . VAL A 1 83 ? 2.326 -9.104 1.467 1.00 89.25 83 VAL A N 1
ATOM 634 C CA . VAL A 1 83 ? 2.174 -9.290 0.020 1.00 89.25 83 VAL A CA 1
ATOM 635 C C . VAL A 1 83 ? 2.011 -10.777 -0.290 1.00 89.25 83 VAL A C 1
ATOM 637 O O . VAL A 1 83 ? 2.923 -11.572 -0.083 1.00 89.25 83 VAL A O 1
ATOM 640 N N . GLN A 1 84 ? 0.842 -11.164 -0.805 1.00 89.31 84 GLN A N 1
ATOM 641 C CA . GLN A 1 84 ? 0.546 -12.551 -1.193 1.00 89.31 84 GLN A CA 1
ATOM 642 C C . GLN A 1 84 ? 0.634 -12.767 -2.701 1.00 89.31 84 GLN A C 1
ATOM 644 O O . GLN A 1 84 ? 0.914 -13.872 -3.161 1.00 89.31 84 GLN A O 1
ATOM 649 N N . SER A 1 85 ? 0.371 -11.716 -3.476 1.00 88.69 85 SER A N 1
ATOM 650 C CA . SER A 1 85 ? 0.449 -11.746 -4.931 1.00 88.69 85 SER A CA 1
ATOM 651 C C . SER A 1 85 ? 1.166 -10.507 -5.445 1.00 88.69 85 SER A C 1
ATOM 653 O O . SER A 1 85 ? 0.885 -9.383 -5.026 1.00 88.69 85 SER A O 1
ATOM 655 N N . PHE A 1 86 ? 2.100 -10.744 -6.358 1.00 84.50 86 PHE A N 1
ATOM 656 C CA . PHE A 1 86 ? 2.869 -9.718 -7.037 1.00 84.50 86 PHE A CA 1
ATOM 657 C C . PHE A 1 86 ? 2.800 -9.992 -8.534 1.00 84.50 86 PHE A C 1
ATOM 659 O O . PHE A 1 86 ? 3.271 -11.033 -8.997 1.00 84.50 86 PHE A O 1
ATOM 666 N N . THR A 1 87 ? 2.187 -9.077 -9.277 1.00 86.06 87 THR A N 1
ATOM 667 C CA . THR A 1 87 ? 2.096 -9.164 -10.738 1.00 86.06 87 THR A CA 1
ATOM 668 C C . THR A 1 87 ? 2.956 -8.067 -11.338 1.00 86.06 87 THR A C 1
ATOM 670 O O . THR A 1 87 ? 2.812 -6.905 -10.973 1.00 86.06 87 THR A O 1
ATOM 673 N N . CYS A 1 88 ? 3.861 -8.429 -12.244 1.00 80.06 88 CYS A N 1
ATOM 674 C CA . CYS A 1 88 ? 4.764 -7.493 -12.902 1.00 80.06 88 CYS A CA 1
ATOM 675 C C . CYS A 1 88 ? 4.911 -7.863 -14.378 1.00 80.06 88 CYS A C 1
ATOM 677 O O . CYS A 1 88 ? 4.895 -9.045 -14.731 1.00 80.06 88 CYS A O 1
ATOM 679 N N . GLU A 1 89 ? 5.034 -6.853 -15.235 1.00 78.94 89 GLU A N 1
ATOM 680 C CA . GLU A 1 89 ? 5.231 -7.044 -16.668 1.00 78.94 89 GLU A CA 1
ATOM 681 C C . GLU A 1 89 ? 6.593 -7.679 -17.028 1.00 78.94 89 GLU A C 1
ATOM 683 O O . GLU A 1 89 ? 7.530 -7.675 -16.223 1.00 78.94 89 GLU A O 1
ATOM 688 N N . PRO A 1 90 ? 6.751 -8.199 -18.265 1.00 68.12 90 PRO A N 1
ATOM 689 C CA . PRO A 1 90 ? 7.980 -8.851 -18.732 1.00 68.12 90 PRO A CA 1
ATOM 690 C C . PRO A 1 90 ? 9.258 -7.996 -18.633 1.00 68.12 90 PRO A C 1
ATOM 692 O O . PRO A 1 90 ? 10.351 -8.554 -18.579 1.00 68.12 90 PRO A O 1
ATOM 695 N N . ASN A 1 91 ? 9.140 -6.665 -18.549 1.00 68.25 91 ASN A N 1
ATOM 696 C CA . ASN A 1 91 ? 10.259 -5.731 -18.346 1.00 68.25 91 ASN A CA 1
ATOM 697 C C . ASN A 1 91 ? 10.644 -5.532 -16.859 1.00 68.25 91 ASN A C 1
ATOM 699 O O . ASN A 1 91 ? 11.287 -4.546 -16.494 1.00 68.25 91 ASN A O 1
ATOM 703 N N . SER A 1 92 ? 10.27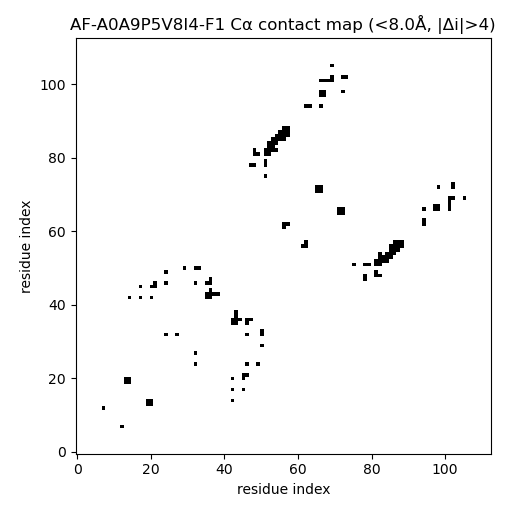5 -6.479 -15.992 1.00 67.44 92 SER A N 1
ATOM 704 C CA . SER A 1 92 ? 10.463 -6.459 -14.531 1.00 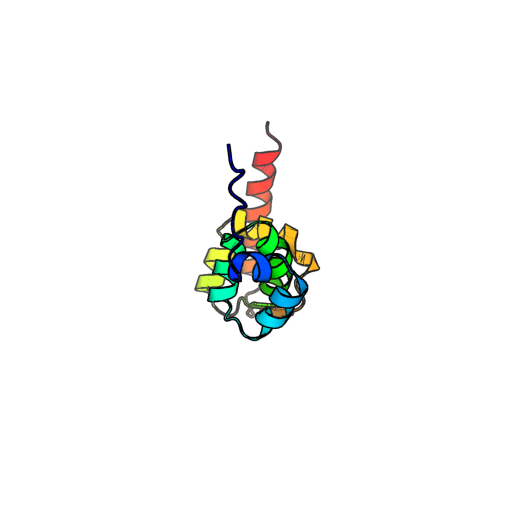67.44 92 SER A CA 1
ATOM 705 C C . SER A 1 92 ? 11.886 -6.158 -14.044 1.00 67.44 92 SER A C 1
ATOM 707 O O . SER A 1 92 ? 12.060 -5.581 -12.970 1.00 67.44 92 SER A O 1
ATOM 709 N N . SER A 1 93 ? 12.915 -6.490 -14.828 1.00 77.94 93 SER A N 1
ATOM 710 C CA . SER A 1 93 ? 14.317 -6.245 -14.469 1.00 77.94 93 SER A CA 1
ATOM 711 C C . SER A 1 93 ? 14.662 -4.755 -14.369 1.00 77.94 93 SER A C 1
ATOM 713 O O . SER A 1 93 ? 15.411 -4.361 -13.474 1.00 77.94 93 SER A O 1
ATOM 715 N N . TRP A 1 94 ? 14.089 -3.912 -15.233 1.00 82.88 94 TRP A N 1
ATOM 716 C CA . TRP A 1 94 ? 14.299 -2.462 -15.189 1.00 82.88 94 TRP A CA 1
ATOM 717 C C . TRP A 1 94 ? 13.646 -1.845 -13.948 1.00 82.88 94 TRP A C 1
ATOM 719 O O . TRP A 1 94 ? 14.280 -1.074 -13.226 1.00 82.88 94 TRP A O 1
ATOM 729 N N . TYR A 1 95 ? 12.408 -2.253 -13.652 1.00 79.81 95 TYR A N 1
ATOM 730 C CA . TYR A 1 95 ? 11.676 -1.820 -12.462 1.00 79.81 95 TYR A CA 1
ATOM 731 C C . TYR A 1 95 ? 12.396 -2.205 -11.171 1.00 79.81 95 TYR A C 1
ATOM 733 O O . TYR A 1 95 ? 12.538 -1.375 -10.275 1.00 79.81 95 TYR A O 1
ATOM 741 N N . TYR A 1 96 ? 12.914 -3.432 -11.101 1.00 80.25 96 TYR A N 1
ATOM 742 C CA . TYR A 1 96 ? 13.696 -3.901 -9.962 1.00 80.25 96 TYR A CA 1
ATOM 743 C C . TYR A 1 96 ? 14.955 -3.055 -9.737 1.00 80.25 96 TYR A C 1
ATOM 745 O O . TYR A 1 96 ? 15.190 -2.584 -8.625 1.00 80.25 96 TYR A O 1
ATOM 753 N N . MET A 1 97 ? 15.752 -2.829 -10.788 1.00 83.88 97 MET A N 1
ATOM 754 C CA . MET A 1 97 ? 17.002 -2.071 -10.669 1.00 83.88 97 MET A CA 1
ATOM 755 C C . MET A 1 97 ? 16.755 -0.618 -10.255 1.00 83.88 97 MET A C 1
ATOM 757 O O . MET A 1 97 ? 17.478 -0.101 -9.405 1.00 83.88 97 MET A O 1
ATOM 761 N N . ASN A 1 98 ? 15.711 0.022 -10.791 1.00 83.19 98 ASN A N 1
ATOM 762 C CA . ASN A 1 98 ? 15.342 1.378 -10.383 1.00 83.19 98 ASN A CA 1
ATOM 763 C C . ASN A 1 98 ? 14.810 1.437 -8.952 1.00 83.19 98 ASN A C 1
ATOM 765 O O . ASN A 1 98 ? 15.211 2.323 -8.206 1.00 83.19 98 ASN A O 1
ATOM 769 N N . ALA A 1 99 ? 13.963 0.491 -8.541 1.00 82.06 99 ALA A N 1
ATOM 770 C CA . ALA A 1 99 ? 13.466 0.434 -7.168 1.00 82.06 99 ALA A CA 1
ATOM 771 C C . ALA A 1 99 ? 14.607 0.254 -6.167 1.00 82.06 99 ALA A C 1
ATOM 773 O O . ALA A 1 99 ? 14.674 0.969 -5.170 1.00 82.06 99 ALA A O 1
ATOM 774 N N . LEU A 1 100 ? 15.545 -0.647 -6.467 1.00 83.12 100 LEU A N 1
ATOM 775 C CA . LEU A 1 100 ? 16.726 -0.869 -5.643 1.00 83.12 100 LEU A CA 1
ATOM 776 C C . LEU A 1 100 ? 17.598 0.389 -5.559 1.00 83.12 100 LEU A C 1
ATOM 778 O O . LEU A 1 100 ? 18.023 0.766 -4.470 1.00 83.12 100 LEU A O 1
ATOM 782 N N . TRP A 1 101 ? 17.839 1.056 -6.689 1.00 86.00 101 TRP A N 1
ATOM 783 C CA . TRP A 1 101 ? 18.625 2.288 -6.737 1.00 86.00 101 TRP A CA 1
ATOM 784 C C . TRP A 1 101 ? 17.981 3.419 -5.924 1.00 86.00 101 TRP A C 1
ATOM 786 O O . TRP A 1 101 ? 18.648 4.042 -5.098 1.00 86.00 101 TRP A O 1
ATOM 796 N N . THR A 1 102 ? 16.680 3.660 -6.112 1.00 83.00 102 THR A N 1
ATOM 797 C CA . THR A 1 102 ? 15.922 4.666 -5.353 1.00 83.00 102 THR A CA 1
ATOM 798 C C . THR A 1 102 ? 15.944 4.356 -3.858 1.00 83.00 102 THR A C 1
ATOM 800 O O . THR A 1 102 ? 16.219 5.245 -3.053 1.00 83.00 102 THR A O 1
ATOM 803 N N . TYR A 1 103 ? 15.709 3.096 -3.482 1.00 79.81 103 TYR A N 1
ATOM 804 C CA . TYR A 1 103 ? 15.712 2.665 -2.087 1.00 79.81 103 TYR A CA 1
ATOM 805 C C . TYR A 1 103 ? 17.079 2.886 -1.429 1.00 79.81 103 TYR A C 1
ATOM 807 O O . TYR A 1 103 ? 17.157 3.548 -0.393 1.00 79.81 103 TYR A O 1
ATOM 815 N N . LEU A 1 104 ? 18.164 2.413 -2.054 1.00 81.81 104 LEU A N 1
ATOM 816 C CA . LEU A 1 104 ? 19.519 2.550 -1.513 1.00 81.81 104 LEU A CA 1
ATOM 817 C C . LEU A 1 104 ? 19.913 4.016 -1.310 1.00 81.81 104 LEU A C 1
ATOM 819 O O . LEU A 1 104 ? 20.382 4.350 -0.227 1.00 81.81 104 LEU A O 1
ATOM 823 N N . ASN A 1 105 ? 19.641 4.890 -2.285 1.00 82.62 105 ASN A N 1
ATOM 824 C CA . ASN A 1 105 ? 19.940 6.321 -2.153 1.00 82.62 105 ASN A CA 1
ATOM 825 C C . ASN A 1 105 ? 19.109 6.996 -1.055 1.00 82.62 105 ASN A C 1
ATOM 827 O O . ASN A 1 105 ? 19.606 7.846 -0.327 1.00 82.62 105 ASN A O 1
ATOM 831 N N . SER A 1 106 ? 17.843 6.604 -0.901 1.00 75.62 106 SER A N 1
ATOM 832 C CA . SER A 1 106 ? 16.992 7.168 0.150 1.00 75.62 106 SER A CA 1
ATOM 833 C C . SER A 1 106 ? 17.359 6.699 1.559 1.00 75.62 106 SER A C 1
ATOM 835 O O . SER A 1 106 ? 17.084 7.401 2.528 1.00 75.62 106 SER A O 1
ATOM 837 N N . THR A 1 107 ? 17.990 5.528 1.676 1.00 66.31 107 THR A N 1
ATOM 838 C CA . THR A 1 107 ? 18.388 4.954 2.967 1.00 66.31 107 THR A CA 1
ATOM 839 C C . THR A 1 107 ? 19.792 5.413 3.369 1.00 66.31 107 THR A C 1
ATOM 841 O O . THR A 1 107 ? 20.033 5.659 4.548 1.00 66.31 107 THR A O 1
ATOM 844 N N . SER A 1 108 ? 20.702 5.610 2.404 1.00 60.59 108 SER A N 1
ATOM 845 C CA . SER A 1 108 ? 22.059 6.118 2.655 1.00 60.59 108 SER A CA 1
ATOM 846 C C . SER A 1 108 ? 22.082 7.540 3.218 1.00 60.59 108 SER A C 1
ATOM 848 O O . SER A 1 108 ? 22.974 7.872 3.992 1.00 60.59 108 SER A O 1
ATOM 850 N N . ASP A 1 109 ? 21.085 8.360 2.885 1.00 54.50 109 ASP A N 1
ATOM 851 C CA . ASP A 1 109 ? 20.955 9.718 3.426 1.00 54.50 109 ASP A CA 1
ATOM 852 C C . ASP A 1 109 ? 20.410 9.737 4.869 1.00 54.50 109 ASP A C 1
ATOM 854 O O . ASP A 1 109 ? 20.544 10.741 5.569 1.00 54.50 109 ASP A O 1
ATOM 858 N N . SER A 1 110 ? 19.823 8.632 5.348 1.00 52.19 110 SER A N 1
ATOM 859 C CA . SER A 1 110 ? 19.242 8.540 6.694 1.00 52.19 110 SER A CA 1
ATOM 860 C C . SER A 1 110 ? 20.252 8.156 7.785 1.00 52.19 110 SER A C 1
ATOM 862 O O . SER A 1 110 ? 19.927 8.299 8.961 1.00 52.19 110 SER A O 1
ATOM 864 N N . GLU A 1 111 ? 21.455 7.688 7.431 1.00 50.56 111 GLU A N 1
ATOM 865 C CA . GLU A 1 111 ? 22.526 7.333 8.386 1.00 50.56 111 GLU A CA 1
ATOM 866 C C . GLU A 1 111 ? 23.552 8.468 8.605 1.00 50.56 111 GLU A C 1
ATOM 868 O O . GLU A 1 111 ? 24.552 8.284 9.298 1.00 50.56 111 GLU A O 1
ATOM 873 N N . ALA A 1 112 ? 23.319 9.657 8.035 1.00 46.03 112 ALA A N 1
ATOM 874 C CA . ALA A 1 112 ? 24.230 10.804 8.113 1.00 46.03 112 ALA A CA 1
ATOM 875 C C . ALA A 1 112 ? 23.929 11.811 9.251 1.00 46.03 112 ALA A C 1
ATOM 877 O O . ALA A 1 112 ? 24.525 12.891 9.261 1.00 46.03 112 ALA A O 1
ATOM 878 N N . TYR A 1 113 ? 23.045 11.487 10.206 1.00 37.66 113 TYR A N 1
ATOM 879 C CA . TYR A 1 113 ? 22.718 12.335 11.367 1.00 37.66 113 TYR A CA 1
ATOM 880 C C . TYR A 1 113 ? 22.606 11.558 12.679 1.00 37.66 113 TYR A C 1
ATOM 882 O O . TYR A 1 113 ? 21.945 10.497 12.685 1.00 37.66 113 TYR A O 1
#

Solvent-accessible surface area (backbone atoms only — not comparable to full-atom values): 6650 Å² total; per-residue (Å²): 132,86,79,79,75,78,77,72,47,70,65,59,56,48,73,68,35,64,70,61,49,58,71,47,52,87,78,47,52,72,70,56,47,54,53,45,39,71,70,38,74,72,44,23,71,65,40,44,45,64,62,39,28,60,45,75,35,75,49,64,70,63,39,51,57,43,41,71,33,51,70,50,48,50,54,45,61,77,39,48,91,37,44,77,41,79,46,67,46,97,66,44,67,60,56,49,54,47,33,52,52,39,45,52,58,59,51,63,66,64,74,77,117

Nearest PDB structures (foldseek):
  6wnx-assembly3_G  TM=5.939E-01  e=7.630E+00  Homo sapiens
  6wnx-assembly1_A  TM=3.413E-01  e=5.165E+00  Homo sapiens

Mean predicted aligned error: 9.55 Å

pLDDT: mean 79.98, std 12.02, range [37.66, 90.06]

Sequence (113 aa):
APTATAMTTACARFFSLPELVVHLLPFLSKHDLLHLLLTNHALKAICAPVWWQSVDFTNESTSIDFISAPQTLIAFGDNISSVQSFTCEPNSSWYYMNALWTYLNSTSDSEAY

Radius of gyration: 18.58 Å; Cα contacts (8 Å, |Δi|>4): 85; chains: 1; bounding box: 47×33×56 Å